Protein AF-A0A0M9YL01-F1 (afdb_monomer_lite)

Secondary structure (DSSP, 8-state):
--TTHHHHHHHHHHHHHHHHSSHHHHHHTTSSS----GGGHHHHHHHHHHHHTT--------S------

Foldseek 3Di:
DPPCPPVVVVVVVVVCCVPCVDPVNCCVVVVDVDDDDPVCVVVVVVVVCVVCVPDDDDDPDDPDDDDDD

Radius of gyration: 21.55 Å; chains: 1; bounding box: 48×32×57 Å

pLDDT: mean 90.6, std 9.38, range [47.53, 98.56]

Structure (mmCIF, N/CA/C/O backbone):
data_AF-A0A0M9YL01-F1
#
_entry.id 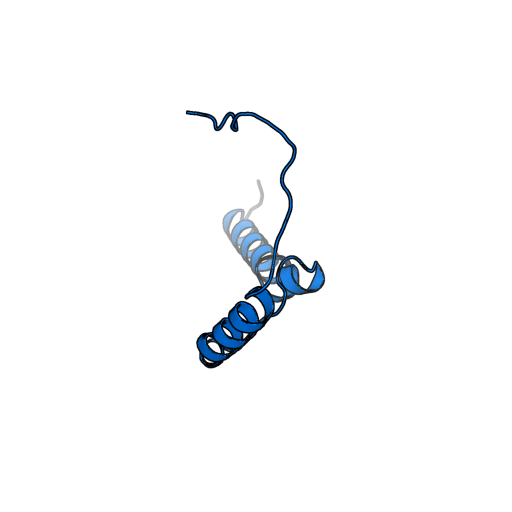  AF-A0A0M9YL01-F1
#
loop_
_atom_site.group_PDB
_atom_site.id
_atom_site.type_symbol
_atom_site.label_atom_id
_atom_site.label_alt_id
_atom_site.label_comp_id
_atom_site.label_asym_id
_atom_site.label_entity_id
_atom_site.label_seq_id
_atom_site.pdbx_PDB_ins_code
_atom_site.Cartn_x
_atom_site.Cartn_y
_atom_site.Cartn_z
_atom_site.occupancy
_atom_site.B_iso_or_equiv
_atom_site.auth_seq_id
_atom_site.auth_comp_id
_atom_site.auth_asym_id
_atom_site.auth_atom_id
_atom_site.pdbx_PDB_model_num
ATOM 1 N N . GLU A 1 1 ? 34.394 7.637 -26.315 1.00 47.53 1 GLU A N 1
ATOM 2 C CA . GLU A 1 1 ? 33.024 7.929 -25.847 1.00 47.53 1 GLU A CA 1
ATOM 3 C C . GLU A 1 1 ? 32.114 6.881 -26.464 1.00 47.53 1 GLU A C 1
ATOM 5 O O . GLU A 1 1 ? 32.498 6.321 -27.481 1.00 47.53 1 GLU A O 1
ATOM 10 N N . ALA A 1 2 ? 31.015 6.492 -25.819 1.00 56.78 2 ALA A N 1
ATOM 11 C CA . ALA A 1 2 ? 30.112 5.530 -26.446 1.00 56.78 2 ALA A CA 1
ATOM 12 C C . ALA A 1 2 ? 29.512 6.201 -27.689 1.00 56.78 2 ALA A C 1
ATOM 14 O O . ALA A 1 2 ? 28.863 7.235 -27.542 1.00 56.78 2 ALA A O 1
ATOM 15 N N . ASP A 1 3 ? 29.743 5.631 -28.874 1.00 64.69 3 ASP A N 1
ATOM 16 C CA . ASP A 1 3 ? 29.380 6.230 -30.170 1.00 64.69 3 ASP A CA 1
ATOM 17 C C . ASP A 1 3 ? 27.866 6.492 -30.334 1.00 64.69 3 ASP A C 1
ATOM 19 O O . ASP A 1 3 ? 27.457 7.185 -31.260 1.00 64.69 3 ASP A O 1
ATOM 23 N N . ASP A 1 4 ? 27.032 6.010 -29.402 1.00 74.88 4 ASP A N 1
ATOM 24 C CA . ASP A 1 4 ? 25.622 6.387 -29.274 1.00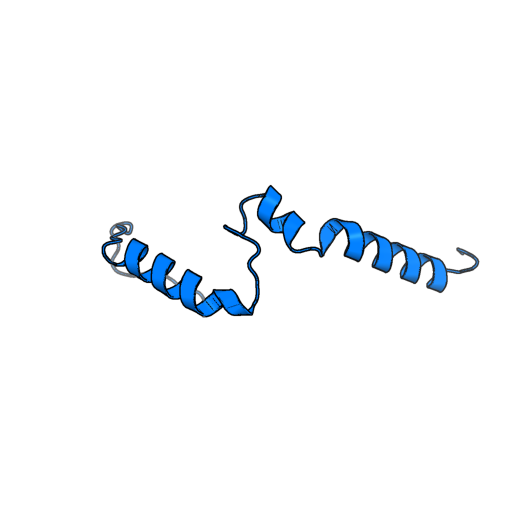 74.88 4 ASP A CA 1
ATOM 25 C C . ASP A 1 4 ? 25.155 6.401 -27.798 1.00 74.88 4 ASP A C 1
ATOM 27 O O . ASP A 1 4 ? 24.454 5.513 -27.299 1.00 74.88 4 ASP A O 1
ATOM 31 N N . SER A 1 5 ? 25.609 7.414 -27.055 1.00 80.38 5 SER A N 1
ATOM 32 C CA . SER A 1 5 ? 25.231 7.661 -25.651 1.00 80.38 5 SER A CA 1
ATOM 33 C C . SER A 1 5 ? 23.710 7.749 -25.444 1.00 80.38 5 SER A C 1
ATOM 35 O O . SER A 1 5 ? 23.181 7.235 -24.454 1.00 80.38 5 SER A O 1
ATOM 37 N N . GLU A 1 6 ? 22.995 8.380 -26.377 1.00 87.62 6 GLU A N 1
ATOM 38 C CA . GLU A 1 6 ? 21.550 8.601 -26.272 1.00 87.62 6 GLU A CA 1
ATOM 39 C C . GLU A 1 6 ? 20.761 7.303 -26.481 1.00 87.62 6 GLU A C 1
ATOM 41 O O . GLU A 1 6 ? 19.881 6.988 -25.672 1.00 87.62 6 GLU A O 1
ATOM 46 N N . ALA A 1 7 ? 21.111 6.483 -27.479 1.00 88.56 7 ALA A N 1
ATOM 47 C CA . ALA A 1 7 ? 20.472 5.178 -27.646 1.00 88.56 7 ALA A CA 1
ATOM 48 C C . ALA A 1 7 ? 20.756 4.245 -26.463 1.00 88.56 7 ALA A C 1
ATOM 50 O O . ALA A 1 7 ? 19.858 3.524 -26.013 1.00 88.56 7 ALA A O 1
ATOM 51 N N . MET A 1 8 ? 21.970 4.289 -25.901 1.00 88.31 8 MET A N 1
ATOM 52 C CA . MET A 1 8 ? 22.304 3.504 -24.713 1.00 88.31 8 MET A CA 1
ATOM 53 C C . MET A 1 8 ? 21.465 3.930 -23.503 1.00 88.31 8 MET A C 1
ATOM 55 O O . MET A 1 8 ? 20.905 3.082 -22.804 1.00 88.31 8 MET A O 1
ATOM 59 N N . ARG A 1 9 ? 21.313 5.241 -23.284 1.00 89.75 9 ARG A N 1
ATOM 60 C CA . ARG A 1 9 ? 20.458 5.789 -22.226 1.00 89.75 9 ARG A CA 1
ATOM 61 C C . ARG A 1 9 ? 19.002 5.367 -22.416 1.00 89.75 9 ARG A C 1
ATOM 63 O O . ARG A 1 9 ? 18.377 4.902 -21.464 1.00 89.75 9 ARG A O 1
ATOM 70 N N . ALA A 1 10 ? 18.464 5.499 -23.627 1.00 92.25 10 ALA A N 1
ATOM 71 C CA . ALA A 1 10 ? 17.089 5.116 -23.934 1.00 92.25 10 ALA A CA 1
ATOM 72 C C . ALA A 1 10 ? 16.840 3.623 -23.663 1.00 92.25 10 ALA A C 1
ATOM 74 O O . ALA A 1 10 ? 15.816 3.264 -23.073 1.00 92.25 10 ALA A O 1
ATOM 75 N N . ARG A 1 11 ? 17.801 2.762 -24.024 1.00 91.38 11 ARG A N 1
ATOM 76 C CA . ARG A 1 11 ? 17.746 1.325 -23.738 1.00 91.38 11 ARG A CA 1
ATOM 77 C C . ARG A 1 11 ? 17.751 1.041 -22.237 1.00 91.38 11 ARG A C 1
ATOM 79 O O . ARG A 1 11 ? 16.843 0.367 -21.762 1.00 91.38 11 ARG A O 1
ATOM 86 N N . MET A 1 12 ? 18.696 1.612 -21.489 1.00 90.06 12 MET A N 1
ATOM 87 C CA . MET A 1 12 ? 18.780 1.421 -20.036 1.00 90.06 12 MET A CA 1
ATOM 88 C C . MET A 1 12 ? 17.521 1.906 -19.308 1.00 90.06 12 MET A C 1
ATOM 90 O O . MET A 1 12 ? 17.023 1.232 -18.413 1.00 90.06 12 MET A O 1
ATOM 94 N N . VAL A 1 13 ? 16.963 3.055 -19.702 1.00 89.88 13 VAL A N 1
ATOM 95 C CA . VAL A 1 13 ? 15.716 3.572 -19.113 1.00 89.88 13 VAL A CA 1
ATOM 96 C C . VAL A 1 13 ? 14.546 2.629 -19.388 1.00 89.88 13 VAL A C 1
ATOM 98 O O . VAL A 1 13 ? 13.700 2.431 -18.515 1.00 89.88 13 VAL A O 1
ATOM 101 N N . LYS A 1 14 ? 14.476 2.053 -20.592 1.00 91.00 14 LYS A N 1
ATOM 102 C CA . LYS A 1 14 ? 13.431 1.091 -20.952 1.00 91.00 14 LYS A CA 1
ATOM 103 C C . LYS A 1 14 ? 13.558 -0.199 -20.142 1.00 91.00 14 LYS A C 1
ATOM 105 O O . LYS A 1 14 ? 12.552 -0.657 -19.610 1.00 91.00 14 LYS A O 1
ATOM 110 N N . GLU A 1 15 ? 14.767 -0.743 -20.033 1.00 90.06 15 GLU A N 1
ATOM 111 C CA . GLU A 1 15 ? 15.066 -1.942 -19.237 1.00 90.06 15 GLU A CA 1
ATOM 112 C C . GLU A 1 15 ? 14.725 -1.712 -17.760 1.00 90.06 15 GLU A C 1
ATOM 114 O O . GLU A 1 15 ? 13.924 -2.449 -17.194 1.00 90.06 15 GLU A O 1
ATOM 119 N N . TYR A 1 16 ? 15.186 -0.604 -17.175 1.00 88.75 16 TYR A N 1
ATOM 120 C CA . TYR A 1 16 ? 14.881 -0.243 -15.789 1.00 88.75 16 TYR A CA 1
ATOM 121 C C . TYR A 1 16 ? 13.372 -0.137 -15.523 1.00 88.75 16 TYR A C 1
ATOM 123 O O . TYR A 1 16 ? 12.865 -0.645 -14.524 1.00 88.75 16 TYR A O 1
ATOM 131 N N . LYS A 1 17 ? 12.626 0.509 -16.429 1.00 85.69 17 LYS A N 1
ATOM 132 C CA . LYS A 1 17 ? 11.167 0.623 -16.307 1.00 85.69 17 LYS A CA 1
ATOM 133 C C . LYS A 1 17 ? 10.481 -0.738 -16.374 1.00 85.69 17 LYS A C 1
ATOM 135 O O . LYS A 1 17 ? 9.550 -0.976 -15.611 1.00 85.69 17 LYS A O 1
ATOM 140 N N . ALA A 1 18 ? 10.928 -1.601 -17.282 1.00 84.94 18 ALA A N 1
ATOM 141 C CA . ALA A 1 18 ? 10.345 -2.919 -17.476 1.00 84.94 18 ALA A CA 1
ATOM 142 C C . ALA A 1 18 ? 10.619 -3.860 -16.297 1.00 84.94 18 ALA A C 1
ATOM 144 O O . ALA A 1 18 ? 9.742 -4.645 -15.960 1.00 84.94 18 ALA A O 1
ATOM 145 N N . GLU A 1 19 ? 11.793 -3.767 -15.672 1.00 84.94 19 GLU A N 1
ATOM 146 C CA . GLU A 1 19 ? 12.201 -4.674 -14.592 1.00 84.94 19 GLU A CA 1
ATOM 147 C C . GLU A 1 19 ? 11.795 -4.198 -13.195 1.00 84.94 19 GLU A C 1
ATOM 149 O O . GLU A 1 19 ? 11.609 -5.018 -12.303 1.00 84.94 19 GLU A O 1
ATOM 154 N N . LEU A 1 20 ? 11.690 -2.882 -12.974 1.00 80.88 20 LEU A N 1
ATOM 155 C CA . LEU A 1 20 ? 11.550 -2.332 -11.618 1.00 80.88 20 LEU A CA 1
ATOM 156 C C . LEU A 1 20 ? 10.335 -1.421 -11.430 1.00 80.88 20 LEU A C 1
ATOM 158 O O . LEU A 1 20 ? 9.933 -1.180 -10.294 1.00 80.88 20 LEU A O 1
ATOM 162 N N . MET A 1 21 ? 9.731 -0.905 -12.506 1.00 81.94 21 MET A N 1
ATOM 163 C CA . MET A 1 21 ? 8.608 0.043 -12.423 1.00 81.94 21 MET A CA 1
ATOM 164 C C . MET A 1 21 ? 7.258 -0.584 -12.793 1.00 81.94 21 MET A C 1
ATOM 166 O O . MET A 1 21 ? 6.378 0.099 -13.318 1.00 81.94 21 MET A O 1
ATOM 170 N N . HIS A 1 22 ? 7.076 -1.874 -12.510 1.00 85.06 22 HIS A N 1
ATOM 171 C CA . HIS A 1 22 ? 5.791 -2.559 -12.643 1.00 85.06 22 HIS A CA 1
ATOM 172 C C . HIS A 1 22 ? 5.168 -2.837 -11.262 1.00 85.06 22 HIS A C 1
ATOM 174 O O . HIS A 1 22 ? 5.891 -3.098 -10.299 1.00 85.06 22 HIS A O 1
ATOM 180 N N . PRO A 1 23 ? 3.828 -2.819 -11.133 1.00 85.62 23 PRO A N 1
ATOM 181 C CA . PRO A 1 23 ? 3.149 -2.948 -9.837 1.00 85.62 23 PRO A CA 1
ATOM 182 C C . PRO A 1 23 ? 3.435 -4.288 -9.139 1.00 85.62 23 PRO A C 1
ATOM 184 O O . PRO A 1 23 ? 3.522 -4.344 -7.914 1.00 85.62 23 PRO A O 1
ATOM 187 N N . TYR A 1 24 ? 3.679 -5.351 -9.910 1.00 87.31 24 TYR A N 1
ATOM 188 C CA . TYR A 1 24 ? 4.002 -6.672 -9.363 1.00 87.31 24 TYR A CA 1
ATOM 189 C C . TYR A 1 24 ? 5.330 -6.710 -8.598 1.00 87.31 24 TYR A C 1
ATOM 191 O O . TYR A 1 24 ? 5.455 -7.482 -7.656 1.00 87.31 24 TYR A O 1
ATOM 199 N N . TYR A 1 25 ? 6.284 -5.827 -8.919 1.00 88.88 25 TYR A N 1
ATOM 200 C CA . TYR A 1 25 ? 7.561 -5.758 -8.207 1.00 88.88 25 TYR A CA 1
ATOM 201 C C . TYR A 1 25 ? 7.358 -5.449 -6.715 1.00 88.88 25 TYR A C 1
ATOM 203 O O . TYR A 1 25 ? 8.045 -6.001 -5.849 1.00 88.88 25 TYR A O 1
ATOM 211 N N . ALA A 1 26 ? 6.402 -4.563 -6.416 1.00 89.31 26 ALA A N 1
ATOM 212 C CA . ALA A 1 26 ? 6.029 -4.202 -5.054 1.00 89.31 26 ALA A CA 1
ATOM 213 C C . ALA A 1 26 ? 5.220 -5.315 -4.368 1.00 89.31 26 ALA A C 1
ATOM 215 O O . ALA A 1 26 ? 5.426 -5.562 -3.178 1.00 89.31 26 ALA A O 1
ATOM 216 N N . ALA A 1 27 ? 4.347 -5.999 -5.116 1.00 91.06 27 ALA A N 1
ATOM 217 C CA . ALA A 1 27 ? 3.520 -7.092 -4.605 1.00 91.06 27 ALA A CA 1
ATOM 218 C C . ALA A 1 27 ? 4.367 -8.309 -4.195 1.00 91.06 27 ALA A C 1
ATOM 220 O O . ALA A 1 27 ? 4.208 -8.830 -3.096 1.00 91.06 27 ALA A O 1
ATOM 221 N N . GLU A 1 28 ? 5.354 -8.697 -5.009 1.00 89.75 28 GLU A N 1
ATOM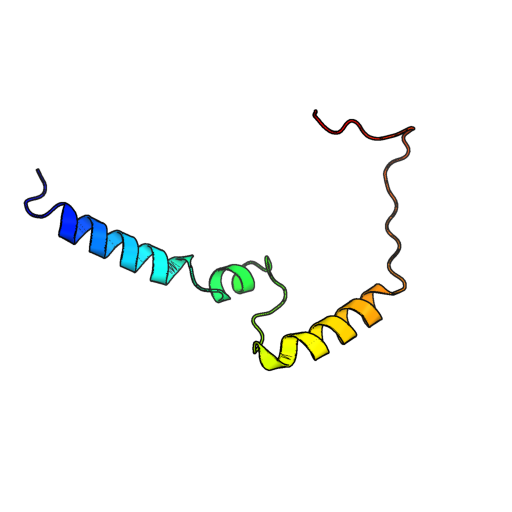 222 C CA . GLU A 1 28 ? 6.299 -9.786 -4.701 1.00 89.75 28 GLU A CA 1
ATOM 223 C C . GLU A 1 28 ? 7.092 -9.556 -3.405 1.00 89.75 28 GLU A C 1
ATOM 225 O O . GLU A 1 28 ? 7.537 -10.503 -2.759 1.00 89.75 28 GLU A O 1
ATOM 230 N N . ARG A 1 29 ? 7.279 -8.290 -3.019 1.00 90.94 29 ARG A N 1
ATOM 231 C CA . ARG A 1 29 ? 8.001 -7.885 -1.802 1.00 90.94 29 ARG A CA 1
ATOM 232 C C . ARG A 1 29 ? 7.081 -7.627 -0.612 1.00 90.94 29 ARG A C 1
ATOM 234 O O . ARG A 1 29 ? 7.578 -7.242 0.444 1.00 90.94 29 ARG A O 1
ATOM 241 N N . GLY A 1 30 ? 5.768 -7.795 -0.778 1.00 91.81 30 GLY A N 1
ATOM 242 C CA . GLY A 1 30 ? 4.775 -7.495 0.253 1.00 91.81 30 GLY A CA 1
ATOM 243 C C . GLY A 1 30 ? 4.738 -6.019 0.660 1.00 91.81 30 GLY A C 1
ATOM 244 O O . GLY A 1 30 ? 4.335 -5.702 1.774 1.00 91.81 30 GLY A O 1
ATOM 245 N N . LEU A 1 31 ? 5.202 -5.111 -0.209 1.00 93.00 31 LEU A N 1
ATOM 246 C CA . LEU A 1 31 ? 5.114 -3.663 0.027 1.00 93.00 31 LEU A CA 1
ATOM 247 C C . LEU A 1 31 ? 3.697 -3.140 -0.223 1.00 93.00 31 LEU A C 1
ATOM 249 O O . LEU A 1 31 ? 3.298 -2.128 0.350 1.00 93.00 31 LEU A O 1
ATOM 253 N N . VAL A 1 32 ? 2.966 -3.825 -1.101 1.00 94.19 32 VAL A N 1
ATOM 254 C CA . VAL A 1 32 ? 1.536 -3.644 -1.338 1.00 94.19 32 VAL A CA 1
ATOM 255 C C . VAL A 1 32 ? 0.840 -4.975 -1.093 1.00 94.19 32 VAL A C 1
ATOM 257 O O . VAL A 1 32 ? 1.422 -6.026 -1.359 1.00 94.19 32 VAL A O 1
ATOM 260 N N . ASP A 1 33 ? -0.393 -4.919 -0.597 1.00 94.19 33 ASP A N 1
ATOM 261 C CA . ASP A 1 33 ? -1.183 -6.120 -0.327 1.00 94.19 33 ASP A CA 1
ATOM 262 C C . ASP A 1 33 ? -1.660 -6.802 -1.621 1.00 94.19 33 ASP A C 1
ATOM 264 O O . ASP A 1 33 ? -1.661 -8.028 -1.694 1.00 94.19 33 ASP A O 1
ATOM 268 N N . ASP A 1 34 ? -2.054 -6.024 -2.641 1.00 94.44 34 ASP A N 1
ATOM 269 C CA . ASP A 1 34 ? -2.586 -6.551 -3.906 1.00 94.44 34 ASP A CA 1
ATOM 270 C C . ASP A 1 34 ? -2.477 -5.542 -5.073 1.00 94.44 34 ASP A C 1
ATOM 272 O O . ASP A 1 34 ? -2.359 -4.329 -4.864 1.00 94.44 34 ASP A O 1
ATOM 276 N N . VAL A 1 35 ? -2.548 -6.044 -6.310 1.00 95.44 35 VAL A N 1
ATOM 277 C CA . VAL A 1 35 ? -2.687 -5.273 -7.555 1.00 95.44 35 VAL A CA 1
ATOM 278 C C . VAL A 1 35 ? -4.087 -5.515 -8.119 1.00 95.44 35 VAL A C 1
ATOM 280 O O . VAL A 1 35 ? -4.347 -6.542 -8.738 1.00 95.44 35 VAL A O 1
ATOM 283 N N . ILE A 1 36 ? -4.978 -4.546 -7.923 1.00 96.56 36 ILE A N 1
ATOM 284 C CA . ILE A 1 36 ? -6.415 -4.686 -8.205 1.00 96.56 36 ILE A CA 1
ATOM 285 C C . ILE A 1 36 ? -6.834 -4.009 -9.516 1.00 96.56 36 ILE A C 1
ATOM 287 O O . ILE A 1 36 ? -6.159 -3.096 -10.002 1.00 96.56 36 ILE A O 1
ATOM 291 N N . ASP A 1 37 ? -7.992 -4.402 -10.054 1.00 97.31 37 ASP A N 1
ATOM 292 C CA . ASP A 1 37 ? -8.640 -3.652 -11.133 1.00 97.31 37 ASP A CA 1
ATOM 293 C C . ASP A 1 37 ? -9.079 -2.267 -10.604 1.00 97.31 37 ASP A C 1
ATOM 295 O O . ASP A 1 37 ? -9.704 -2.185 -9.538 1.00 97.31 37 ASP A O 1
ATOM 299 N N . PRO A 1 38 ? -8.802 -1.157 -11.321 1.00 97.56 38 PRO A N 1
ATOM 300 C CA . PRO A 1 38 ? -9.257 0.171 -10.917 1.00 97.56 38 PRO A CA 1
ATOM 301 C C . PRO A 1 38 ? -10.752 0.252 -10.561 1.00 97.56 38 PRO A C 1
ATOM 303 O O . PRO A 1 38 ? -11.120 0.995 -9.647 1.00 97.56 38 PRO A O 1
ATOM 306 N N . ALA A 1 39 ? -11.615 -0.523 -11.223 1.00 98.31 39 ALA A N 1
ATOM 307 C CA . ALA A 1 39 ? -13.050 -0.573 -10.950 1.00 98.31 39 ALA A CA 1
ATOM 308 C C . ALA A 1 39 ? -13.392 -1.188 -9.577 1.00 98.31 39 ALA A C 1
ATOM 310 O O . ALA A 1 39 ? -14.409 -0.835 -8.973 1.00 98.31 39 ALA A O 1
ATOM 311 N N . GLU A 1 40 ? -12.537 -2.061 -9.044 1.00 98.25 40 GLU A N 1
ATOM 312 C CA . GLU A 1 40 ? -12.742 -2.758 -7.768 1.00 98.25 40 GLU A CA 1
ATOM 313 C C . GLU A 1 40 ? -12.316 -1.931 -6.552 1.00 98.25 40 GLU A C 1
ATOM 315 O O . GLU A 1 40 ? -12.701 -2.245 -5.422 1.00 98.25 40 GLU A O 1
ATOM 320 N N . THR A 1 41 ? -11.601 -0.822 -6.770 1.00 98.25 41 THR A N 1
ATOM 321 C CA . THR A 1 41 ? -11.066 0.060 -5.718 1.00 98.25 41 THR A CA 1
ATOM 322 C C . THR A 1 41 ? -12.077 0.346 -4.605 1.00 98.25 41 THR A C 1
ATOM 324 O O . THR A 1 41 ? -11.761 0.231 -3.421 1.00 98.25 41 THR A O 1
ATOM 327 N N . ARG A 1 42 ? -13.328 0.685 -4.951 1.00 98.44 42 ARG A N 1
ATOM 328 C CA . ARG A 1 42 ? -14.363 0.996 -3.951 1.00 98.44 42 ARG A CA 1
ATOM 329 C C . ARG A 1 42 ? -14.709 -0.211 -3.075 1.00 98.44 42 ARG A C 1
ATOM 331 O O . ARG A 1 42 ? -14.910 -0.043 -1.874 1.00 98.44 42 ARG A O 1
ATOM 338 N N . ALA A 1 43 ? -14.826 -1.397 -3.665 1.00 98.44 43 ALA A N 1
ATOM 339 C CA . ALA A 1 43 ? -15.167 -2.613 -2.935 1.00 98.44 43 ALA A CA 1
ATOM 340 C C . ALA A 1 43 ? -14.038 -3.005 -1.973 1.00 98.44 43 ALA A C 1
ATOM 342 O O . ALA A 1 43 ? -14.302 -3.258 -0.796 1.00 98.44 43 ALA A O 1
ATOM 343 N N . VAL A 1 44 ? -12.790 -2.942 -2.447 1.00 98.38 44 VAL A N 1
ATOM 344 C CA . VAL A 1 44 ? -11.592 -3.214 -1.641 1.00 98.38 44 VAL A CA 1
ATOM 345 C C . VAL A 1 44 ? -11.500 -2.247 -0.462 1.00 98.38 44 VAL A C 1
ATOM 347 O O . VAL A 1 44 ? -11.355 -2.682 0.676 1.00 98.38 44 VAL A O 1
ATOM 350 N N . LEU A 1 45 ? -11.692 -0.943 -0.690 1.00 98.31 45 LEU A N 1
ATOM 351 C CA . LEU A 1 45 ? -11.680 0.049 0.391 1.00 98.31 45 LEU A CA 1
ATOM 352 C C . LEU A 1 45 ? -12.739 -0.233 1.463 1.00 98.31 45 LEU A C 1
ATOM 354 O O . LEU A 1 45 ? -12.446 -0.130 2.654 1.00 98.31 45 LEU A O 1
ATOM 358 N N . ILE A 1 46 ? -13.959 -0.603 1.065 1.00 98.56 46 ILE A N 1
ATOM 359 C CA . ILE A 1 46 ? -15.031 -0.932 2.015 1.00 98.56 46 ILE A CA 1
ATOM 360 C C . ILE A 1 46 ? -14.645 -2.144 2.867 1.00 98.56 46 ILE A C 1
ATOM 362 O O . ILE A 1 46 ? -14.801 -2.095 4.088 1.00 98.56 46 ILE A O 1
ATOM 366 N N . ALA A 1 47 ? -14.120 -3.203 2.247 1.00 98.31 47 ALA A N 1
ATOM 367 C CA . ALA A 1 47 ? -13.686 -4.402 2.957 1.00 98.31 47 ALA A CA 1
ATOM 368 C C . ALA A 1 47 ? -12.532 -4.103 3.930 1.00 98.31 47 ALA A C 1
ATOM 370 O O . ALA A 1 47 ? -12.609 -4.462 5.108 1.00 98.31 47 ALA A O 1
ATOM 371 N N . SER A 1 48 ? -11.513 -3.368 3.477 1.00 98.00 48 SER A N 1
ATOM 372 C CA . SER A 1 48 ? -10.358 -2.988 4.297 1.00 98.00 48 SER A CA 1
ATOM 373 C C . SER A 1 48 ? -10.761 -2.129 5.496 1.00 98.00 48 SER A C 1
ATOM 375 O O . SER A 1 48 ? -10.331 -2.388 6.619 1.00 98.00 48 SER A O 1
ATOM 377 N N . LEU A 1 49 ? -11.635 -1.136 5.304 1.00 98.31 49 LEU A N 1
ATOM 378 C CA . LEU A 1 49 ? -12.132 -0.296 6.399 1.00 98.31 49 LEU A CA 1
ATOM 379 C C . LEU A 1 49 ? -13.011 -1.081 7.380 1.00 98.31 49 LEU A C 1
ATOM 381 O O . LEU A 1 49 ? -12.921 -0.861 8.588 1.00 98.31 49 LEU A O 1
ATOM 385 N N . ALA A 1 50 ? -13.836 -2.008 6.886 1.00 98.38 50 ALA A N 1
ATOM 386 C CA . ALA A 1 50 ? -14.640 -2.876 7.740 1.00 98.38 50 ALA A CA 1
ATOM 387 C C . ALA A 1 50 ? -13.756 -3.768 8.627 1.00 98.38 50 ALA A C 1
ATOM 389 O O . ALA A 1 50 ? -14.009 -3.864 9.827 1.00 98.38 50 ALA A O 1
ATOM 390 N N . MET A 1 51 ? -12.691 -4.349 8.064 1.00 97.69 51 MET A N 1
ATOM 391 C CA . MET A 1 51 ? -11.706 -5.135 8.813 1.00 97.69 51 MET A CA 1
ATOM 392 C C . MET A 1 51 ? -10.961 -4.279 9.852 1.00 97.69 51 MET A C 1
ATOM 394 O O . MET A 1 51 ? -10.775 -4.699 10.992 1.00 97.69 51 MET A O 1
ATOM 398 N N . LEU A 1 52 ? -10.556 -3.058 9.488 1.00 97.88 52 LEU A N 1
ATOM 399 C CA . LEU A 1 52 ? -9.798 -2.155 10.365 1.00 97.88 52 LEU A CA 1
ATOM 400 C C . LEU A 1 52 ? -10.653 -1.458 11.432 1.00 97.88 52 LEU A C 1
ATOM 402 O O . LEU A 1 52 ? -10.097 -0.782 12.299 1.00 97.88 52 LEU A O 1
ATOM 406 N N . LYS A 1 53 ? -11.980 -1.623 11.407 1.00 97.94 53 LYS A N 1
ATOM 407 C CA . LYS A 1 53 ? -12.928 -0.900 12.269 1.00 97.94 53 LYS A CA 1
ATOM 408 C C . LYS A 1 53 ? -12.602 -0.986 13.763 1.00 97.94 53 LYS A C 1
ATOM 410 O O . LYS A 1 53 ? -12.858 -0.035 14.495 1.00 97.94 53 LYS A O 1
ATOM 415 N N . THR A 1 54 ? -12.067 -2.112 14.222 1.00 97.62 54 THR A N 1
ATOM 416 C CA . THR A 1 54 ? -11.748 -2.355 15.639 1.00 97.62 54 THR A CA 1
ATOM 417 C C . THR A 1 54 ? -10.247 -2.372 15.913 1.00 97.62 54 THR A C 1
ATOM 419 O O . THR A 1 54 ? -9.824 -2.829 16.974 1.00 97.62 54 THR A O 1
ATOM 422 N N . LYS A 1 55 ? -9.419 -1.905 14.970 1.00 97.31 55 LYS A N 1
ATOM 423 C CA . LYS A 1 55 ? -7.969 -1.865 15.150 1.00 97.31 55 LYS A CA 1
ATOM 424 C C . LYS A 1 55 ? -7.612 -0.857 16.242 1.00 97.31 55 LYS A C 1
ATOM 426 O O . LYS A 1 55 ? -7.831 0.342 16.091 1.00 97.31 55 LYS A O 1
ATOM 431 N N . HIS A 1 56 ? -7.000 -1.353 17.310 1.00 96.38 56 HIS A N 1
ATOM 432 C CA . HIS A 1 56 ? -6.349 -0.552 18.338 1.00 96.38 56 HIS A CA 1
ATOM 433 C C . HIS A 1 56 ? -4.856 -0.884 18.342 1.00 96.38 56 HIS A C 1
ATOM 435 O O . HIS A 1 56 ? -4.489 -2.053 18.237 1.00 96.38 56 HIS A O 1
ATOM 441 N N . ALA A 1 57 ? -4.001 0.136 18.406 1.00 94.69 57 ALA A N 1
ATOM 442 C CA . ALA A 1 57 ? -2.554 -0.029 18.441 1.00 94.69 57 ALA A CA 1
ATOM 443 C C . ALA A 1 57 ? -1.973 0.890 19.513 1.00 94.69 57 ALA A C 1
ATOM 445 O O . ALA A 1 57 ? -2.099 2.113 19.418 1.00 94.69 57 ALA A O 1
ATOM 446 N N . ASP A 1 58 ? -1.343 0.286 20.515 1.00 94.44 58 ASP A N 1
ATOM 447 C CA . ASP A 1 58 ? -0.710 1.018 21.601 1.00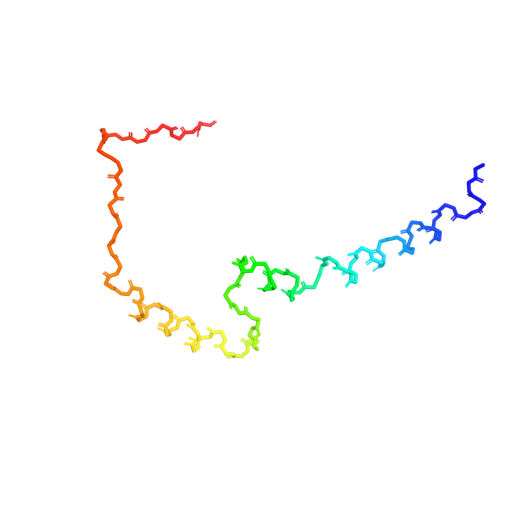 94.44 58 ASP A CA 1
ATOM 448 C C . ASP A 1 58 ? 0.524 1.773 21.106 1.00 94.44 58 ASP A C 1
ATOM 450 O O . ASP A 1 58 ? 1.287 1.307 20.255 1.00 94.44 58 ASP A O 1
ATOM 454 N N . LEU A 1 59 ? 0.737 2.955 21.676 1.00 91.44 59 LEU A N 1
ATOM 455 C CA . LEU A 1 59 ? 1.925 3.765 21.442 1.00 91.44 59 LEU A CA 1
ATOM 456 C C . LEU A 1 59 ? 2.817 3.750 22.691 1.00 91.44 59 LEU A C 1
ATOM 458 O O . LEU A 1 59 ? 2.306 3.640 23.808 1.00 91.44 59 LEU A O 1
ATOM 462 N N . PRO A 1 60 ? 4.146 3.917 22.542 1.00 93.88 60 PRO A N 1
ATOM 463 C CA . PRO A 1 60 ? 5.039 4.065 23.686 1.00 93.88 60 PRO A CA 1
ATOM 464 C C . PRO A 1 60 ? 4.603 5.212 24.610 1.00 93.88 60 PRO A C 1
ATOM 466 O O . PRO A 1 60 ? 4.256 6.297 24.136 1.00 93.88 60 PRO A O 1
ATOM 469 N N . SER A 1 61 ? 4.670 4.993 25.927 1.00 95.19 61 SER A N 1
ATOM 470 C CA . SER A 1 61 ? 4.286 5.998 26.927 1.00 95.19 61 SER A CA 1
ATOM 471 C C . SER A 1 61 ? 5.243 7.193 26.909 1.00 95.19 61 SER A C 1
ATOM 473 O O . SER A 1 61 ? 6.437 7.063 27.184 1.00 95.19 61 SER A O 1
ATOM 475 N N . ARG A 1 62 ? 4.719 8.371 26.556 1.00 93.62 62 ARG A N 1
ATOM 476 C CA . ARG A 1 62 ? 5.443 9.652 26.507 1.00 93.62 62 ARG A CA 1
ATOM 477 C C . ARG A 1 62 ? 4.459 10.823 26.568 1.00 93.62 62 ARG A C 1
ATOM 479 O O . ARG A 1 62 ? 3.297 10.662 26.213 1.00 93.62 62 ARG A O 1
ATOM 486 N N . LYS A 1 63 ? 4.930 12.017 26.955 1.00 94.25 63 LYS A N 1
ATOM 487 C CA . LYS A 1 63 ? 4.093 13.237 27.007 1.00 94.25 63 LYS A CA 1
ATOM 488 C C . LYS A 1 63 ? 3.576 13.667 25.627 1.00 94.25 63 LYS A C 1
ATOM 490 O O . LYS A 1 63 ? 2.412 14.010 25.487 1.00 94.25 63 LYS A O 1
ATOM 495 N N . HIS A 1 64 ? 4.451 13.672 24.625 1.00 93.25 64 HIS A N 1
ATOM 496 C CA . HIS A 1 64 ? 4.152 13.972 23.223 1.00 93.25 64 HIS A CA 1
ATOM 497 C C . HIS A 1 64 ? 5.328 13.507 22.349 1.00 93.25 64 HIS A C 1
ATOM 499 O O . HIS A 1 64 ? 6.344 13.026 22.859 1.00 93.25 64 HIS A O 1
ATOM 505 N N . GLY A 1 65 ? 5.191 13.618 21.026 1.00 92.69 65 GLY A N 1
ATOM 506 C CA . GLY A 1 65 ? 6.307 13.417 20.101 1.00 92.69 65 GLY A CA 1
ATOM 507 C C . GLY A 1 65 ? 7.224 14.630 19.960 1.00 92.69 65 GLY A C 1
ATOM 508 O O . GLY A 1 65 ? 7.021 15.650 20.614 1.00 92.69 65 GLY A O 1
ATOM 509 N N . ASN A 1 66 ? 8.232 14.486 19.097 1.00 94.12 66 ASN A N 1
ATOM 510 C CA . ASN A 1 66 ? 9.137 15.554 18.671 1.00 94.12 66 ASN A CA 1
ATOM 511 C C . ASN A 1 66 ? 9.256 15.542 17.131 1.00 94.12 66 ASN A C 1
ATOM 513 O O . ASN A 1 66 ? 10.250 15.036 16.608 1.00 94.12 66 ASN A O 1
ATOM 517 N N . PRO A 1 67 ? 8.205 15.952 16.395 1.00 91.31 67 PRO A N 1
ATOM 518 C CA . PRO A 1 67 ? 8.285 16.077 14.943 1.00 91.31 67 PR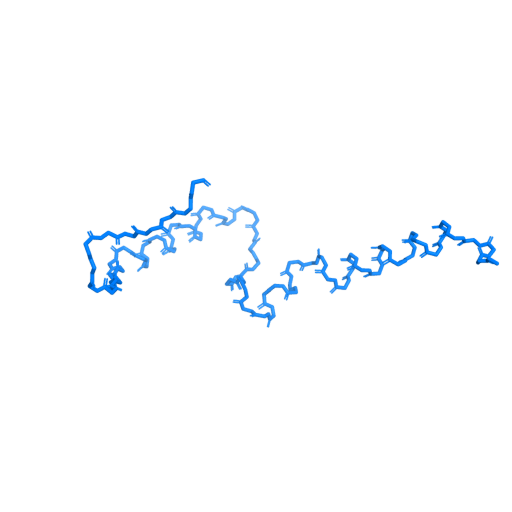O A CA 1
ATOM 519 C C . PRO A 1 67 ? 9.245 17.224 14.562 1.00 91.31 67 PRO A C 1
ATOM 521 O O . PRO A 1 67 ? 9.236 18.253 15.241 1.00 91.31 67 PRO A O 1
ATOM 524 N N . PRO A 1 68 ? 10.076 17.069 13.514 1.00 93.56 68 PRO A N 1
ATOM 525 C CA . PRO A 1 68 ? 10.930 18.151 13.025 1.00 93.56 68 PRO A CA 1
ATOM 526 C C . PRO A 1 68 ? 10.090 19.323 12.488 1.00 93.56 68 PRO A C 1
ATOM 528 O O . PRO A 1 68 ? 8.973 19.105 12.010 1.00 93.56 68 PRO A O 1
ATOM 531 N N . GLN A 1 69 ? 10.631 20.544 12.592 1.00 71.25 69 GLN A N 1
ATOM 532 C C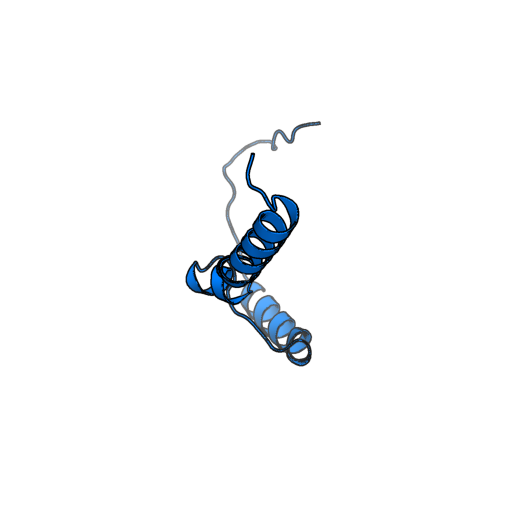A . GLN A 1 69 ? 10.069 21.759 11.982 1.00 71.25 69 GLN A CA 1
ATOM 533 C C . GLN A 1 69 ? 10.586 21.959 10.561 1.00 71.25 69 GLN A C 1
ATOM 535 O O . GLN A 1 69 ? 11.769 21.621 10.324 1.00 71.25 69 GLN A O 1
#

Sequence (69 aa):
EADDSEAMRARMVKEYKAELMHPYYAAERGLVDDVIDPAETRAVLIASLAMLKTKHADLPSRKHGNPPQ